Protein AF-B6FXW4-F1 (afdb_monomer)

Structure (mmCIF, N/CA/C/O backbone):
data_AF-B6FXW4-F1
#
_entry.id   AF-B6FXW4-F1
#
loop_
_atom_site.group_PDB
_atom_site.id
_atom_site.type_symbol
_atom_site.label_atom_id
_atom_site.label_alt_id
_atom_site.label_comp_id
_atom_site.label_asym_id
_atom_site.label_entity_id
_atom_site.label_seq_id
_atom_site.pdbx_PDB_ins_code
_atom_site.Cartn_x
_atom_site.Cartn_y
_atom_site.Cartn_z
_atom_site.occupancy
_atom_site.B_iso_or_equiv
_atom_site.auth_seq_id
_atom_site.auth_comp_id
_atom_site.auth_asym_id
_atom_site.auth_atom_id
_atom_site.pdbx_PDB_model_num
ATOM 1 N N . MET A 1 1 ? -103.192 -11.523 -32.094 1.00 49.91 1 MET A N 1
ATOM 2 C CA . MET A 1 1 ? -102.440 -12.737 -31.695 1.00 49.91 1 MET A CA 1
ATOM 3 C C . MET A 1 1 ? -101.046 -12.677 -32.308 1.00 49.91 1 MET A C 1
ATOM 5 O O . MET A 1 1 ? -100.963 -13.081 -33.448 1.00 49.91 1 MET A O 1
ATOM 9 N N . THR A 1 2 ? -100.006 -12.180 -31.611 1.00 51.22 2 THR A N 1
ATOM 10 C CA . THR A 1 2 ? -98.561 -12.411 -31.934 1.00 51.22 2 THR A CA 1
ATOM 11 C C . THR A 1 2 ? -97.619 -11.559 -31.055 1.00 51.22 2 THR A C 1
ATOM 13 O O . THR A 1 2 ? -96.849 -10.758 -31.561 1.00 51.22 2 THR A O 1
ATOM 16 N N . ASN A 1 3 ? -97.642 -11.687 -29.716 1.00 50.75 3 ASN A N 1
ATOM 17 C CA . ASN A 1 3 ? -96.535 -11.107 -28.913 1.00 50.75 3 ASN A CA 1
ATOM 18 C C . ASN A 1 3 ? -96.282 -11.708 -27.512 1.00 50.75 3 ASN A C 1
ATOM 20 O O . ASN A 1 3 ? -95.538 -11.151 -26.717 1.00 50.75 3 ASN A O 1
ATOM 24 N N . LYS A 1 4 ? -96.870 -12.867 -27.176 1.00 47.34 4 LYS A N 1
ATOM 25 C CA . LYS A 1 4 ? -96.629 -13.539 -25.876 1.00 47.34 4 LYS A CA 1
ATOM 26 C C . LYS A 1 4 ? -95.765 -14.80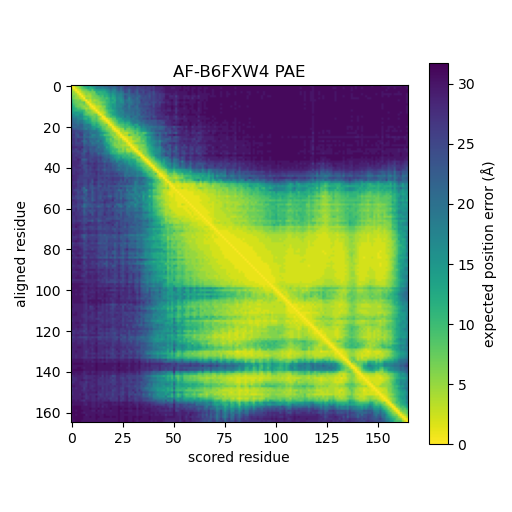4 -25.980 1.00 47.34 4 LYS A C 1
ATOM 28 O O . LYS A 1 4 ? -95.290 -15.308 -24.969 1.00 47.34 4 LYS A O 1
ATOM 33 N N . LYS A 1 5 ? -95.528 -15.312 -27.199 1.00 51.16 5 LYS A N 1
ATOM 34 C CA . LYS A 1 5 ? -94.744 -16.541 -27.430 1.00 51.16 5 LYS A CA 1
ATOM 35 C C . LYS A 1 5 ? -93.225 -16.323 -27.422 1.00 51.16 5 LYS A C 1
ATOM 37 O O . LYS A 1 5 ? -92.510 -17.246 -27.053 1.00 51.16 5 LYS A O 1
ATOM 42 N N . TYR A 1 6 ? -92.729 -15.125 -27.742 1.00 52.78 6 TYR A N 1
ATOM 43 C CA . TYR A 1 6 ? -91.281 -14.882 -27.846 1.00 52.78 6 TYR A CA 1
ATOM 44 C C . TYR A 1 6 ? -90.584 -14.712 -26.485 1.00 52.78 6 TYR A C 1
ATOM 46 O O . TYR A 1 6 ? -89.477 -15.210 -26.297 1.00 52.78 6 TYR A O 1
ATOM 54 N N . TYR A 1 7 ? -91.253 -14.127 -25.486 1.00 53.41 7 TYR A N 1
ATOM 55 C CA . TYR A 1 7 ? -90.658 -13.940 -24.154 1.00 53.41 7 TYR A CA 1
ATOM 56 C C . TYR A 1 7 ? -90.560 -15.226 -23.316 1.00 53.41 7 TYR A C 1
ATOM 58 O O . TYR A 1 7 ? -89.770 -15.287 -22.374 1.00 53.41 7 TYR A O 1
ATOM 66 N N . CYS A 1 8 ? -91.316 -16.277 -23.650 1.00 49.44 8 CYS A N 1
ATOM 67 C CA . CYS A 1 8 ? -91.256 -17.544 -22.913 1.00 49.44 8 CYS A CA 1
ATOM 68 C C . CYS A 1 8 ? -90.042 -18.407 -23.319 1.00 49.44 8 CYS A C 1
ATOM 70 O O . CYS A 1 8 ? -89.527 -19.159 -22.492 1.00 49.44 8 CYS A O 1
ATOM 72 N N . SER A 1 9 ? -89.528 -18.252 -24.548 1.00 53.06 9 SER A N 1
ATOM 73 C CA . SER A 1 9 ? -88.367 -19.017 -25.033 1.00 53.06 9 SER A CA 1
ATOM 74 C C . SER A 1 9 ? -87.021 -18.485 -24.531 1.00 53.06 9 SER A C 1
ATOM 76 O O . SER A 1 9 ? -86.112 -19.277 -24.309 1.00 53.06 9 SER A O 1
ATOM 78 N N . ILE A 1 10 ? -86.883 -17.179 -24.271 1.00 53.38 10 ILE A N 1
ATOM 79 C CA . ILE A 1 10 ? -85.606 -16.603 -23.799 1.00 53.38 10 ILE A CA 1
ATOM 80 C C . ILE A 1 10 ? -85.365 -16.923 -22.313 1.00 53.38 10 ILE A C 1
ATOM 82 O O . ILE A 1 10 ? -84.236 -17.170 -21.893 1.00 53.38 10 ILE A O 1
ATOM 86 N N . ARG A 1 11 ? -86.427 -17.034 -21.502 1.00 52.66 11 ARG A N 1
ATOM 87 C CA . ARG A 1 11 ? -86.302 -17.328 -20.062 1.00 52.66 11 ARG A CA 1
ATOM 88 C C . ARG A 1 11 ? -85.854 -18.761 -19.751 1.00 52.66 11 ARG A C 1
ATOM 90 O O . ARG A 1 11 ? -85.471 -19.037 -18.617 1.00 52.66 11 ARG A O 1
ATOM 97 N N . ARG A 1 12 ? -85.902 -19.668 -20.733 1.00 51.84 12 ARG A N 1
ATOM 98 C CA . ARG A 1 12 ? -85.480 -21.067 -20.573 1.00 51.84 12 ARG A CA 1
ATOM 99 C C . ARG A 1 12 ? -83.963 -21.254 -20.760 1.00 51.84 12 ARG A C 1
ATOM 101 O O . ARG A 1 12 ? -83.431 -22.242 -20.276 1.00 51.84 12 ARG A O 1
ATOM 108 N N . LEU A 1 13 ? -83.265 -20.294 -21.376 1.00 51.81 13 LEU A N 1
ATOM 109 C CA . LEU A 1 13 ? -81.817 -20.361 -21.650 1.00 51.81 13 LEU A CA 1
ATOM 110 C C . LEU A 1 13 ? -80.923 -19.785 -20.538 1.00 51.81 13 LEU A C 1
ATOM 112 O O . LEU A 1 13 ? -79.723 -20.019 -20.549 1.00 51.81 13 LEU A O 1
ATOM 116 N N . ILE A 1 14 ? -81.488 -19.081 -19.551 1.00 54.00 14 ILE A N 1
ATOM 117 C CA . ILE A 1 14 ? -80.720 -18.455 -18.451 1.00 54.00 14 ILE A CA 1
ATOM 118 C C . ILE A 1 14 ? -80.729 -19.334 -17.180 1.00 54.00 14 ILE A C 1
ATOM 120 O O . ILE A 1 14 ? -80.193 -18.963 -16.142 1.00 54.00 14 ILE A O 1
ATOM 124 N N . LYS A 1 15 ? -81.327 -20.533 -17.230 1.00 54.84 15 LYS A N 1
ATOM 125 C CA . LYS A 1 15 ? -81.452 -21.425 -16.066 1.00 54.84 15 LYS A CA 1
ATOM 126 C C . LYS A 1 15 ? -80.775 -22.777 -16.288 1.00 54.84 15 LYS A C 1
ATOM 128 O O . LYS A 1 15 ? -81.420 -23.814 -16.197 1.00 54.84 15 LYS A O 1
ATOM 133 N N . SER A 1 16 ? -79.467 -22.740 -16.517 1.00 53.22 16 SER A N 1
ATOM 134 C CA . SER A 1 16 ? -78.581 -23.870 -16.223 1.00 53.22 16 SER A CA 1
ATOM 135 C C . SER A 1 16 ? -77.528 -23.403 -15.221 1.00 53.22 16 SER A C 1
ATOM 137 O O . SER A 1 16 ? -76.607 -22.694 -15.622 1.00 53.22 16 SER A O 1
ATOM 139 N N . PRO A 1 17 ? -77.641 -23.747 -13.925 1.00 55.88 17 PRO A N 1
ATOM 140 C CA . PRO A 1 17 ? -76.479 -23.714 -13.056 1.00 55.88 17 PRO A CA 1
ATOM 141 C C . PRO A 1 17 ? -75.528 -24.811 -13.547 1.00 55.88 17 PRO A C 1
ATOM 143 O O . PRO A 1 17 ? -75.909 -25.975 -13.683 1.00 55.88 17 PRO A O 1
ATOM 146 N N . ASP A 1 18 ? -74.313 -24.413 -13.895 1.00 58.75 18 ASP A N 1
ATOM 147 C CA . ASP A 1 18 ? -73.236 -25.305 -14.301 1.00 58.75 18 ASP A CA 1
ATOM 148 C C . ASP A 1 18 ? -72.930 -26.299 -13.162 1.00 58.75 18 ASP A C 1
ATOM 150 O O . ASP A 1 18 ? -72.474 -25.911 -12.084 1.00 58.75 18 ASP A O 1
ATOM 154 N N . LYS A 1 19 ? -73.201 -27.594 -13.384 1.00 53.03 19 LYS A N 1
ATOM 155 C CA . LYS A 1 19 ? -72.955 -28.674 -12.406 1.00 53.03 19 LYS A CA 1
ATOM 156 C C . LYS A 1 19 ? -71.466 -28.873 -12.088 1.00 53.03 19 LYS A C 1
ATOM 158 O O . LYS A 1 19 ? -71.138 -29.587 -11.145 1.00 53.03 19 LYS A O 1
ATOM 163 N N . ASN A 1 20 ? -70.560 -28.238 -12.830 1.00 50.81 20 ASN A N 1
ATOM 164 C CA . ASN A 1 20 ? -69.124 -28.265 -12.559 1.00 50.81 20 ASN A CA 1
ATOM 165 C C . ASN A 1 20 ? -68.715 -27.330 -11.401 1.00 50.81 20 ASN A C 1
ATOM 167 O O . ASN A 1 20 ? -67.581 -27.365 -10.927 1.00 50.81 20 ASN A O 1
ATOM 171 N N . GLN A 1 21 ? -69.646 -26.512 -10.901 1.00 56.12 21 GLN A N 1
ATOM 172 C CA . GLN A 1 21 ? -69.417 -25.625 -9.760 1.00 56.12 21 GLN A CA 1
ATOM 173 C C . GLN A 1 21 ? -69.595 -26.336 -8.408 1.00 56.12 21 GLN A C 1
ATOM 175 O O . GLN A 1 21 ? -69.115 -25.834 -7.402 1.00 56.12 21 GLN A O 1
ATOM 180 N N . GLU A 1 22 ? -70.214 -27.522 -8.330 1.00 55.09 22 GLU A N 1
ATOM 181 C CA . GLU A 1 22 ? -70.406 -28.223 -7.044 1.00 55.09 22 GLU A CA 1
ATOM 182 C C . GLU A 1 22 ? -69.112 -28.866 -6.513 1.00 55.09 22 GLU A C 1
ATOM 184 O O . GLU A 1 22 ? -68.818 -28.783 -5.319 1.00 55.09 22 GLU A O 1
ATOM 189 N N . GLY A 1 23 ? -68.276 -29.420 -7.400 1.00 52.66 23 GLY A N 1
ATOM 190 C CA . GLY A 1 23 ? -66.938 -29.909 -7.043 1.00 52.66 23 GLY A CA 1
ATOM 191 C C . GLY A 1 23 ? -65.961 -28.777 -6.706 1.00 52.66 23 GLY A C 1
ATOM 192 O O . GLY A 1 23 ? -65.073 -28.945 -5.864 1.00 52.66 23 GLY A O 1
ATOM 193 N N . LEU A 1 24 ? -66.164 -27.606 -7.318 1.00 55.09 24 LEU A N 1
ATOM 194 C CA . LEU A 1 24 ? -65.446 -26.380 -6.991 1.00 55.09 24 LEU A CA 1
ATOM 195 C C . LEU A 1 24 ? -65.889 -25.867 -5.615 1.00 55.09 24 LEU A C 1
ATOM 197 O O . LEU A 1 24 ? -65.046 -25.692 -4.747 1.00 55.09 24 LEU A O 1
ATOM 201 N N . ASN A 1 25 ? -67.192 -25.765 -5.354 1.00 53.94 25 ASN A N 1
ATOM 202 C CA . ASN A 1 25 ? -67.747 -25.314 -4.075 1.00 53.94 25 ASN A CA 1
ATOM 203 C C . ASN A 1 25 ? -67.358 -26.227 -2.900 1.00 53.94 25 ASN A C 1
ATOM 205 O O . ASN A 1 25 ? -67.111 -25.734 -1.802 1.00 53.94 25 ASN A O 1
ATOM 209 N N . MET A 1 26 ? -67.221 -27.542 -3.110 1.00 55.09 26 MET A N 1
ATOM 210 C CA . MET A 1 26 ? -66.754 -28.461 -2.064 1.00 55.09 26 MET A CA 1
ATOM 211 C C . MET A 1 26 ? -65.238 -28.341 -1.816 1.00 55.09 26 MET A C 1
ATOM 213 O O . MET A 1 26 ? -64.802 -28.368 -0.665 1.00 55.09 26 MET A O 1
ATOM 217 N N . LYS A 1 27 ? -64.426 -28.129 -2.866 1.00 58.44 27 LYS A N 1
ATOM 218 C CA . LYS A 1 27 ? -62.996 -27.784 -2.728 1.00 58.44 27 LYS A CA 1
ATOM 219 C C . LYS A 1 27 ? -62.801 -26.420 -2.065 1.00 58.44 27 LYS A C 1
ATOM 221 O O . LYS A 1 27 ? -61.943 -26.305 -1.200 1.00 58.44 27 LYS A O 1
ATOM 226 N N . PHE A 1 28 ? -63.612 -25.424 -2.413 1.00 59.78 28 PHE A N 1
ATOM 227 C CA . PHE A 1 28 ? -63.587 -24.089 -1.818 1.00 59.78 28 PHE A CA 1
ATOM 228 C C . PHE A 1 28 ? -64.013 -24.119 -0.350 1.00 59.78 28 PHE A C 1
ATOM 230 O O . PHE A 1 28 ? -63.300 -23.568 0.478 1.00 59.78 28 PHE A O 1
ATOM 237 N N . ASN A 1 29 ? -65.084 -24.833 0.012 1.00 60.78 29 ASN A N 1
ATOM 238 C CA . ASN A 1 29 ? -65.485 -24.984 1.416 1.00 60.78 29 ASN A CA 1
ATOM 239 C C . ASN A 1 29 ? -64.452 -25.777 2.237 1.00 60.78 29 ASN A C 1
ATOM 241 O O . ASN A 1 29 ? -64.211 -25.446 3.395 1.00 60.78 29 ASN A O 1
ATOM 245 N N . LYS A 1 30 ? -63.773 -26.764 1.633 1.00 61.28 30 LYS A N 1
ATOM 246 C CA . LYS A 1 30 ? -62.647 -27.478 2.262 1.00 61.28 30 LYS A CA 1
ATOM 247 C C . LYS A 1 30 ? -61.414 -26.580 2.444 1.00 61.28 30 LYS A C 1
ATOM 249 O O . LYS A 1 30 ? -60.752 -26.671 3.472 1.00 61.28 30 LYS A O 1
ATOM 254 N N . ILE A 1 31 ? -61.132 -25.686 1.495 1.00 57.53 31 ILE A N 1
ATOM 255 C CA . ILE A 1 31 ? -60.069 -24.670 1.599 1.00 57.53 31 ILE A CA 1
ATOM 256 C C . ILE A 1 31 ? -60.416 -23.622 2.672 1.00 57.53 31 ILE A C 1
ATOM 258 O O . ILE A 1 31 ? -59.558 -23.272 3.475 1.00 57.53 31 ILE A O 1
ATOM 262 N N . LEU A 1 32 ? -61.679 -23.194 2.757 1.00 58.69 32 LEU A N 1
ATOM 263 C CA . LEU A 1 32 ? -62.170 -22.259 3.779 1.00 58.69 32 LEU A CA 1
ATOM 264 C C . LEU A 1 32 ? -62.183 -22.867 5.193 1.00 58.69 32 LEU A C 1
ATOM 266 O O . LEU A 1 32 ? -62.061 -22.139 6.173 1.00 58.69 32 LEU A O 1
ATOM 270 N N . SER A 1 33 ? -62.281 -24.195 5.327 1.00 53.44 33 SER A N 1
ATOM 271 C CA . SER A 1 33 ? -62.136 -24.864 6.631 1.00 53.44 33 SER A CA 1
ATOM 272 C C . SER A 1 33 ? -60.687 -24.979 7.123 1.00 53.44 33 SER A C 1
ATOM 274 O O . SER A 1 33 ? -60.476 -25.229 8.305 1.00 53.44 33 SER A O 1
ATOM 276 N N . ILE A 1 34 ? -59.689 -24.772 6.252 1.00 56.84 34 ILE A N 1
ATOM 277 C CA . ILE A 1 34 ? -58.259 -24.808 6.617 1.00 56.84 34 ILE A CA 1
ATOM 278 C C . ILE A 1 34 ? -57.787 -23.445 7.162 1.00 56.84 34 ILE A C 1
ATOM 280 O O . ILE A 1 34 ? -56.787 -23.377 7.868 1.00 56.84 34 ILE A O 1
ATOM 284 N N . SER A 1 35 ? -58.520 -22.351 6.919 1.00 56.62 35 SER A N 1
ATOM 285 C CA . SER A 1 35 ? -58.123 -20.997 7.348 1.00 56.62 35 SER A CA 1
ATOM 286 C C . SER A 1 35 ? -58.444 -20.637 8.808 1.00 56.62 35 SER A C 1
ATOM 288 O O . SER A 1 35 ? -58.171 -19.511 9.210 1.00 56.62 35 SER A O 1
ATOM 290 N N . ASN A 1 36 ? -58.981 -21.571 9.602 1.00 60.31 36 ASN A N 1
ATOM 291 C CA . ASN A 1 36 ? -59.203 -21.402 11.046 1.00 60.31 36 ASN A CA 1
ATOM 292 C C . ASN A 1 36 ? -58.296 -22.322 11.885 1.00 60.31 36 ASN A C 1
ATOM 294 O O . ASN A 1 36 ? -58.698 -22.809 12.940 1.00 60.31 36 ASN A O 1
ATOM 298 N N . GLU A 1 37 ? -57.052 -22.549 11.454 1.00 59.31 37 GLU A N 1
ATOM 299 C CA . GLU A 1 37 ? -56.004 -22.760 12.451 1.00 59.31 37 GLU A CA 1
ATOM 300 C C . GLU A 1 37 ? -55.834 -21.432 13.192 1.00 59.31 37 GLU A C 1
ATOM 302 O O . GLU A 1 37 ? -55.312 -20.460 12.644 1.00 59.31 37 GLU A O 1
ATOM 307 N N . GLU A 1 38 ? -56.322 -21.367 14.436 1.00 59.75 38 GLU A N 1
ATOM 308 C CA . GLU A 1 38 ? -55.886 -20.342 15.377 1.00 59.75 38 GLU A CA 1
ATOM 309 C C . GLU A 1 38 ? -54.361 -20.314 15.323 1.00 59.75 38 GLU A C 1
ATOM 311 O O . GLU A 1 38 ? -53.701 -21.270 15.743 1.00 59.75 38 GLU A O 1
ATOM 316 N N . ILE A 1 39 ? -53.790 -19.239 14.775 1.00 61.81 39 ILE A N 1
ATOM 317 C CA . ILE A 1 39 ? -52.356 -19.000 14.838 1.00 61.81 39 ILE A CA 1
ATOM 318 C C . ILE A 1 39 ? -52.041 -18.881 16.327 1.00 61.81 39 ILE A C 1
ATOM 320 O O . ILE A 1 39 ? -52.145 -17.804 16.917 1.00 61.81 39 ILE A O 1
ATOM 324 N N . LYS A 1 40 ? -51.680 -20.004 16.958 1.00 61.22 40 LYS A N 1
ATOM 325 C CA . LYS A 1 40 ? -51.057 -20.041 18.274 1.00 61.22 40 LYS A CA 1
ATOM 326 C C . LYS A 1 40 ? -49.739 -19.307 18.116 1.00 61.22 40 LYS A C 1
ATOM 328 O O . LYS A 1 40 ? -48.702 -19.889 17.799 1.00 61.22 40 LYS A O 1
ATOM 333 N N . THR A 1 41 ? -49.798 -17.991 18.290 1.00 62.34 41 THR A N 1
ATOM 334 C CA . THR A 1 41 ? -48.629 -17.145 18.450 1.00 62.34 41 THR A CA 1
ATOM 335 C C . THR A 1 41 ? -47.993 -17.577 19.761 1.00 62.34 41 THR A C 1
ATOM 337 O O . THR A 1 41 ? -48.299 -17.084 20.842 1.00 62.34 41 THR A O 1
ATOM 340 N N . ASN A 1 42 ? -47.128 -18.587 19.683 1.00 67.75 42 ASN A N 1
ATOM 341 C CA . ASN A 1 42 ? -46.196 -18.865 20.755 1.00 67.75 42 ASN A CA 1
ATOM 342 C C . ASN A 1 42 ? -45.445 -17.552 20.957 1.00 67.75 42 ASN A C 1
ATOM 344 O O . ASN A 1 42 ? -44.675 -17.156 20.078 1.00 67.75 42 ASN A O 1
ATOM 348 N N . LYS A 1 43 ? -45.744 -16.835 22.048 1.00 69.00 43 LYS A N 1
ATOM 349 C CA . LYS A 1 43 ? -45.000 -15.647 22.459 1.00 69.00 43 LYS A CA 1
ATOM 350 C C . LYS A 1 43 ? -43.570 -16.115 22.653 1.00 69.00 43 LYS A C 1
ATOM 352 O O . LYS A 1 43 ? -43.221 -16.655 23.698 1.00 69.00 43 LYS A O 1
ATOM 357 N N . ARG A 1 44 ? -42.766 -15.995 21.599 1.00 76.31 44 ARG A N 1
ATOM 358 C CA . ARG A 1 44 ? -41.335 -16.211 21.701 1.00 76.31 44 ARG A CA 1
ATOM 359 C C . ARG A 1 44 ? -40.862 -15.144 22.681 1.00 76.31 44 ARG A C 1
ATOM 361 O O . ARG A 1 44 ? -41.227 -13.982 22.477 1.00 76.31 44 ARG A O 1
ATOM 368 N N . PRO A 1 45 ? -40.149 -15.507 23.755 1.00 77.69 45 PRO A N 1
ATOM 369 C CA . PRO A 1 45 ? -39.539 -14.500 24.605 1.00 77.69 45 PRO A CA 1
ATOM 370 C C . PRO A 1 45 ? -38.700 -13.594 23.696 1.00 77.69 45 PRO A C 1
ATOM 372 O O . PRO A 1 45 ? -37.817 -14.064 22.980 1.00 77.69 45 PRO A O 1
ATOM 375 N N . GLY A 1 46 ? -39.096 -12.325 23.612 1.00 76.38 46 GLY A N 1
ATOM 376 C CA . GLY A 1 46 ? -38.432 -11.334 22.778 1.00 76.38 46 GLY A CA 1
ATOM 377 C C . GLY A 1 46 ? -37.148 -10.869 23.449 1.00 76.38 46 GLY A C 1
ATOM 378 O O . GLY A 1 46 ? -37.106 -10.729 24.670 1.00 76.38 46 GLY A O 1
ATOM 379 N N . PHE A 1 47 ? -36.121 -10.616 22.642 1.00 79.81 47 PHE A N 1
ATOM 380 C CA . PHE A 1 47 ? -34.898 -9.944 23.071 1.00 79.81 47 PHE A CA 1
ATOM 381 C C . PHE A 1 47 ? -35.266 -8.574 23.654 1.00 79.81 47 PHE A C 1
ATOM 383 O O . PHE A 1 47 ? -36.041 -7.829 23.044 1.00 79.81 47 PHE A O 1
ATOM 390 N N . THR A 1 48 ? -34.784 -8.247 24.852 1.00 90.19 48 THR A N 1
ATOM 391 C CA . THR A 1 48 ? -35.171 -6.980 25.488 1.00 90.19 48 THR A CA 1
ATOM 392 C C . THR A 1 48 ? -34.419 -5.811 24.846 1.00 90.19 48 THR A C 1
ATOM 394 O O . THR A 1 48 ? -33.278 -5.952 24.409 1.00 90.19 48 THR A O 1
ATOM 397 N N . LEU A 1 49 ? -35.025 -4.618 24.796 1.00 89.94 49 LEU A N 1
ATOM 398 C CA . LEU A 1 49 ? -34.331 -3.423 24.288 1.00 89.94 49 LEU A CA 1
ATOM 399 C C . LEU A 1 49 ? -33.082 -3.094 25.116 1.00 89.94 49 LEU A C 1
ATOM 401 O O . LEU A 1 49 ? -32.073 -2.663 24.568 1.00 89.94 49 LEU A O 1
ATOM 405 N N . VAL A 1 50 ? -33.141 -3.345 26.427 1.00 92.81 50 VAL A N 1
ATOM 406 C CA . VAL A 1 50 ? -32.014 -3.151 27.350 1.00 92.81 50 VAL A CA 1
ATOM 407 C C . VAL A 1 50 ? -30.829 -4.029 26.958 1.00 92.81 50 VAL A C 1
ATOM 409 O O . VAL A 1 50 ? -29.687 -3.577 26.976 1.00 92.81 50 VAL A O 1
ATOM 412 N N . GLU A 1 51 ? -31.102 -5.261 26.542 1.00 90.75 51 GLU A N 1
ATOM 413 C CA . GLU A 1 51 ? -30.081 -6.206 26.105 1.00 90.75 51 GLU A CA 1
ATOM 414 C C . GLU A 1 51 ? -29.386 -5.727 24.826 1.00 90.75 51 GLU A C 1
ATOM 416 O O . GLU A 1 51 ? -28.166 -5.817 24.718 1.00 90.75 51 GLU A O 1
ATOM 421 N N . MET A 1 52 ? -30.123 -5.108 23.896 1.00 91.62 52 MET A N 1
ATOM 422 C CA . MET A 1 52 ? -29.512 -4.508 22.703 1.00 91.62 52 MET A CA 1
ATOM 423 C C . MET A 1 52 ? -28.713 -3.244 23.032 1.00 91.62 52 MET A C 1
ATOM 425 O O . MET A 1 52 ? -27.641 -3.048 22.462 1.00 91.62 52 MET A O 1
ATOM 429 N N . ILE A 1 53 ? -29.187 -2.413 23.966 1.00 94.94 53 ILE A N 1
ATOM 430 C CA . ILE A 1 53 ? -28.492 -1.184 24.374 1.00 94.94 53 ILE A CA 1
ATOM 431 C C . ILE A 1 53 ? -27.120 -1.515 24.965 1.00 94.94 53 ILE A C 1
ATOM 433 O O . ILE A 1 53 ? -26.121 -0.960 24.518 1.00 94.94 53 ILE A O 1
ATOM 437 N N . ILE A 1 54 ? -27.043 -2.458 25.908 1.00 95.12 54 ILE A N 1
ATOM 438 C CA . ILE A 1 54 ? -25.772 -2.823 26.553 1.00 95.12 54 ILE A CA 1
ATOM 439 C C . ILE A 1 54 ? -24.762 -3.347 25.520 1.00 95.12 54 ILE A C 1
ATOM 441 O O . ILE A 1 54 ? -23.586 -2.978 25.562 1.00 95.12 54 ILE A O 1
ATOM 445 N N . VAL A 1 55 ? -25.215 -4.156 24.557 1.00 95.50 55 VAL A N 1
ATOM 446 C CA . VAL A 1 55 ? -24.350 -4.715 23.509 1.00 95.50 55 VAL A CA 1
ATOM 447 C C . VAL A 1 55 ? -23.760 -3.616 22.627 1.00 95.50 55 VAL A C 1
ATOM 449 O O . VAL A 1 55 ? -22.540 -3.555 22.468 1.00 95.50 55 VAL A O 1
ATOM 452 N N . VAL A 1 56 ? -24.586 -2.715 22.083 1.00 95.56 56 VAL A N 1
ATOM 453 C CA . VAL A 1 56 ? -24.074 -1.637 21.217 1.00 95.56 56 VAL A CA 1
ATOM 454 C C . VAL A 1 56 ? -23.232 -0.628 21.995 1.00 95.56 56 VAL A C 1
ATOM 456 O O . VAL A 1 56 ? -22.293 -0.070 21.432 1.00 95.56 56 VAL A O 1
ATOM 459 N N . THR A 1 57 ? -23.498 -0.431 23.291 1.00 97.12 57 THR A N 1
ATOM 460 C CA . THR A 1 57 ? -22.657 0.400 24.161 1.00 97.12 57 THR A CA 1
ATOM 461 C C . THR A 1 57 ? -21.255 -0.187 24.306 1.00 97.12 57 THR A C 1
ATOM 463 O O . THR A 1 57 ? -20.276 0.524 24.081 1.00 97.12 57 THR A O 1
ATOM 466 N N . ILE A 1 58 ? -21.131 -1.478 24.631 1.00 97.00 58 ILE A N 1
ATOM 467 C CA . ILE A 1 58 ? -19.816 -2.121 24.775 1.00 97.00 58 ILE A CA 1
ATOM 468 C C . ILE A 1 58 ? -19.084 -2.158 23.424 1.00 97.00 58 ILE A C 1
ATOM 470 O O . ILE A 1 58 ? -17.899 -1.827 23.364 1.00 97.00 58 ILE A O 1
ATOM 474 N N . LEU A 1 59 ? -19.785 -2.479 22.328 1.00 97.06 59 LEU A N 1
ATOM 475 C CA . LEU A 1 59 ? -19.214 -2.425 20.977 1.00 97.06 59 LEU A CA 1
ATOM 476 C C . LEU A 1 59 ? -18.755 -1.010 20.602 1.00 97.06 59 LEU A C 1
ATOM 478 O O . LEU A 1 59 ? -17.693 -0.864 20.004 1.00 97.06 59 LEU A O 1
ATOM 482 N N . GLY A 1 60 ? -19.501 0.026 20.993 1.00 97.38 60 GLY A N 1
ATOM 483 C CA . GLY A 1 60 ? -19.131 1.424 20.772 1.00 97.38 60 GLY A CA 1
ATOM 484 C C . GLY A 1 60 ? -17.831 1.806 21.481 1.00 97.38 60 GLY A C 1
ATOM 485 O O . GLY A 1 60 ? -16.940 2.380 20.858 1.00 97.38 60 GLY A O 1
ATOM 486 N N . ILE A 1 61 ? -17.679 1.418 22.753 1.00 96.69 61 ILE A N 1
ATOM 487 C CA . ILE A 1 61 ? -16.456 1.681 23.532 1.00 96.69 61 ILE A CA 1
ATOM 488 C C . ILE A 1 61 ? -15.242 0.998 22.884 1.00 96.69 61 ILE A C 1
ATOM 490 O O . ILE A 1 61 ? -14.195 1.626 22.707 1.00 96.69 61 ILE A O 1
ATOM 494 N N . LEU A 1 62 ? -15.379 -0.272 22.486 1.00 96.81 62 LEU A N 1
ATOM 495 C CA . LEU A 1 62 ? -14.304 -1.014 21.820 1.00 96.81 62 LEU A CA 1
ATOM 496 C C . LEU A 1 62 ? -13.964 -0.421 20.443 1.00 96.81 62 LEU A C 1
ATOM 498 O O . LEU A 1 62 ? -12.786 -0.259 20.112 1.00 96.81 62 LEU A O 1
ATOM 502 N N . ALA A 1 63 ? -14.980 -0.050 19.660 1.00 96.06 63 ALA A N 1
ATOM 503 C CA . ALA A 1 63 ? -14.805 0.546 18.340 1.00 96.06 63 ALA A CA 1
ATOM 504 C C . ALA A 1 63 ? -14.071 1.896 18.407 1.00 96.06 63 ALA A C 1
ATOM 506 O O . ALA A 1 63 ? -13.177 2.135 17.593 1.00 96.06 63 ALA A O 1
ATOM 507 N N . SER A 1 64 ? -14.363 2.743 19.402 1.00 95.38 64 SER A N 1
ATOM 508 C CA . SER A 1 64 ? -13.679 4.034 19.576 1.00 95.38 64 SER A CA 1
ATOM 509 C C . SER A 1 64 ? -12.157 3.894 19.695 1.00 95.38 64 SER A C 1
ATOM 511 O O . SER A 1 64 ? -11.421 4.655 19.066 1.00 95.38 64 SER A O 1
ATOM 513 N N . VAL A 1 65 ? -11.661 2.909 20.450 1.00 93.94 65 VAL A N 1
ATOM 514 C CA . VAL A 1 65 ? -10.210 2.681 20.602 1.00 93.94 65 VAL A CA 1
ATOM 515 C C . VAL A 1 65 ? -9.603 2.027 19.356 1.00 93.94 65 VAL A C 1
ATOM 517 O O . VAL A 1 65 ? -8.449 2.289 19.009 1.00 93.94 65 VAL A O 1
ATOM 520 N N . ALA A 1 66 ? -10.362 1.181 18.660 1.00 92.88 66 ALA A N 1
ATOM 521 C CA . ALA A 1 66 ? -9.894 0.530 17.441 1.00 92.88 66 ALA A CA 1
ATOM 522 C C . ALA A 1 66 ? -9.629 1.542 16.313 1.00 92.88 66 ALA A C 1
ATOM 524 O O . ALA A 1 66 ? -8.584 1.472 15.663 1.00 92.88 66 ALA A O 1
ATOM 525 N N . ILE A 1 67 ? -10.522 2.521 16.129 1.00 90.81 67 ILE A N 1
ATOM 526 C CA . ILE A 1 67 ? -10.433 3.525 15.054 1.00 90.81 67 ILE A CA 1
ATOM 527 C C . ILE A 1 67 ? -9.123 4.319 15.131 1.00 90.81 67 ILE A C 1
ATOM 529 O O . ILE A 1 67 ? -8.419 4.447 14.129 1.00 90.81 67 ILE A O 1
ATOM 533 N N . VAL A 1 68 ? -8.739 4.797 16.321 1.00 89.56 68 VAL A N 1
ATOM 534 C CA . VAL A 1 68 ? -7.505 5.591 16.485 1.00 89.56 68 VAL A CA 1
ATOM 535 C C . VAL A 1 68 ? -6.234 4.792 16.181 1.00 89.56 68 VAL A C 1
ATOM 537 O O . VAL A 1 68 ? -5.245 5.357 15.714 1.00 89.56 68 VAL A O 1
ATOM 540 N N . LYS A 1 69 ? -6.240 3.472 16.406 1.00 91.12 69 LYS A N 1
ATOM 541 C CA . LYS A 1 69 ? -5.101 2.598 16.081 1.00 91.12 69 LYS A CA 1
ATOM 542 C C . LYS A 1 69 ? -5.062 2.222 14.599 1.00 91.12 69 LYS A C 1
ATOM 544 O O . LYS A 1 69 ? -3.973 2.110 14.034 1.00 91.12 69 LYS A O 1
ATOM 549 N N . TYR A 1 70 ? -6.225 2.050 13.976 1.00 93.00 70 TYR A N 1
ATOM 550 C CA . TYR A 1 70 ? -6.353 1.547 12.610 1.00 93.00 70 TYR A CA 1
ATOM 551 C C . TYR A 1 70 ? -5.646 2.435 11.574 1.00 93.00 70 TYR A C 1
ATOM 553 O O . TYR A 1 70 ? -4.926 1.916 10.726 1.00 93.00 70 TYR A O 1
ATOM 561 N N . GLY A 1 71 ? -5.732 3.766 11.695 1.00 90.62 71 GLY A N 1
ATOM 562 C CA . GLY A 1 71 ? -5.142 4.682 10.706 1.00 90.62 71 GLY A CA 1
ATOM 563 C C . GLY A 1 71 ? -3.619 4.551 10.535 1.00 90.62 71 GLY A C 1
ATOM 564 O O . GLY A 1 71 ? -3.109 4.593 9.415 1.00 90.62 71 GLY A O 1
ATOM 565 N N . LYS A 1 72 ? -2.870 4.330 11.627 1.00 89.12 72 LYS A N 1
ATOM 566 C CA . LYS A 1 72 ? -1.407 4.128 11.555 1.00 89.12 72 LYS A CA 1
ATOM 567 C C . LYS A 1 72 ? -1.052 2.792 10.903 1.00 89.12 72 LYS A C 1
ATOM 569 O O . LYS A 1 72 ? -0.122 2.726 10.103 1.00 89.12 72 LYS A O 1
ATOM 574 N N . VAL A 1 73 ? -1.792 1.737 11.246 1.00 91.69 73 VAL A N 1
ATOM 575 C CA . VAL A 1 73 ? -1.594 0.397 10.677 1.00 91.69 73 VAL A CA 1
ATOM 576 C C . VAL A 1 73 ? -1.884 0.413 9.179 1.00 91.69 73 VAL A C 1
ATOM 578 O O . VAL A 1 73 ? -1.078 -0.091 8.404 1.00 91.69 73 VAL A O 1
ATOM 581 N N . GLU A 1 74 ? -2.974 1.060 8.767 1.00 93.25 74 GLU A N 1
ATOM 582 C CA . GLU A 1 74 ? -3.347 1.198 7.361 1.00 93.25 74 GLU A CA 1
ATOM 583 C C . GLU A 1 74 ? -2.291 1.974 6.562 1.00 93.25 74 GLU A C 1
ATOM 585 O O . GLU A 1 74 ? -1.857 1.510 5.510 1.00 93.25 74 GLU A O 1
ATOM 590 N N . SER A 1 75 ? -1.821 3.120 7.067 1.00 91.75 75 SER A N 1
ATOM 591 C CA . SER A 1 75 ? -0.780 3.906 6.388 1.00 91.75 75 SER A CA 1
ATOM 592 C C . SER A 1 75 ? 0.521 3.113 6.219 1.00 91.75 75 SER A C 1
ATOM 594 O O . SER A 1 75 ? 1.114 3.111 5.140 1.00 91.75 75 SER A O 1
ATOM 596 N N . ASN A 1 76 ? 0.944 2.383 7.254 1.00 91.62 76 ASN A N 1
ATOM 597 C CA . ASN A 1 76 ? 2.139 1.543 7.181 1.00 91.62 76 ASN A CA 1
ATOM 598 C C . ASN A 1 76 ? 1.957 0.356 6.225 1.00 91.62 76 ASN A C 1
ATOM 600 O O . ASN A 1 76 ? 2.891 0.015 5.500 1.00 91.62 76 ASN A O 1
ATOM 604 N N . ALA A 1 77 ? 0.767 -0.249 6.187 1.00 93.75 77 ALA A N 1
ATOM 605 C CA . ALA A 1 77 ? 0.445 -1.317 5.246 1.00 93.75 77 ALA A CA 1
ATOM 606 C C . ALA A 1 77 ? 0.496 -0.818 3.796 1.00 93.75 77 ALA A C 1
ATOM 608 O O . ALA A 1 77 ? 1.149 -1.449 2.969 1.00 93.75 77 ALA A O 1
ATOM 609 N N . LYS A 1 78 ? -0.098 0.349 3.510 1.00 93.81 78 LYS A N 1
ATOM 610 C CA . LYS A 1 78 ? -0.044 0.998 2.188 1.00 93.81 78 LYS A CA 1
ATOM 611 C C . LYS A 1 78 ? 1.394 1.274 1.748 1.00 93.81 78 LYS A C 1
ATOM 613 O O . LYS A 1 78 ? 1.774 0.899 0.645 1.00 93.81 78 LYS A O 1
ATOM 618 N N . LYS A 1 79 ? 2.232 1.829 2.635 1.00 92.62 79 LYS A N 1
ATOM 619 C CA . LYS A 1 79 ? 3.670 2.029 2.361 1.00 92.62 79 LYS A CA 1
ATOM 620 C C . LYS A 1 79 ? 4.382 0.717 2.055 1.00 92.62 79 LYS A C 1
ATOM 622 O O . LYS A 1 79 ? 5.179 0.646 1.127 1.00 92.62 79 LYS A O 1
ATOM 627 N N . ASN A 1 80 ? 4.106 -0.329 2.832 1.00 92.19 80 ASN A N 1
ATOM 628 C CA . ASN A 1 80 ? 4.731 -1.628 2.621 1.00 92.19 80 ASN A CA 1
ATOM 629 C C . ASN A 1 80 ? 4.313 -2.268 1.291 1.00 92.19 80 ASN A C 1
ATOM 631 O O . ASN A 1 80 ? 5.163 -2.830 0.608 1.00 92.19 80 ASN A O 1
ATOM 635 N N . ILE A 1 81 ? 3.041 -2.136 0.904 1.00 93.31 81 ILE A N 1
ATOM 636 C CA . ILE A 1 81 ? 2.540 -2.563 -0.409 1.00 93.31 81 ILE A CA 1
ATOM 637 C C . ILE A 1 81 ? 3.292 -1.832 -1.525 1.00 93.31 81 ILE A C 1
ATOM 639 O O . ILE A 1 81 ? 3.755 -2.482 -2.460 1.00 93.31 81 ILE A O 1
ATOM 643 N N . ASP A 1 82 ? 3.489 -0.519 -1.402 1.00 93.62 82 ASP A N 1
ATOM 644 C CA . ASP A 1 82 ? 4.224 0.263 -2.401 1.00 93.62 82 ASP A CA 1
ATOM 645 C C . ASP A 1 82 ? 5.689 -0.172 -2.514 1.00 93.62 82 ASP A C 1
ATOM 647 O O . ASP A 1 82 ? 6.190 -0.341 -3.625 1.00 93.62 82 ASP A O 1
ATOM 651 N N . TYR A 1 83 ? 6.361 -0.443 -1.389 1.00 92.88 83 TYR A N 1
ATOM 652 C CA . TYR A 1 83 ? 7.723 -0.989 -1.390 1.00 92.88 83 TYR A CA 1
ATOM 653 C C . TYR A 1 83 ? 7.797 -2.373 -2.049 1.00 92.88 83 TYR A C 1
ATOM 655 O O . TYR A 1 83 ? 8.710 -2.639 -2.834 1.00 92.88 83 TYR A O 1
ATOM 663 N N . THR A 1 84 ? 6.843 -3.262 -1.760 1.00 93.50 84 THR A N 1
ATOM 664 C CA . THR A 1 84 ? 6.777 -4.591 -2.385 1.00 93.50 84 THR A CA 1
ATOM 665 C C . THR A 1 84 ? 6.516 -4.485 -3.887 1.00 93.50 84 THR A C 1
ATOM 667 O O . THR A 1 84 ? 7.211 -5.127 -4.672 1.00 93.50 84 THR A O 1
ATOM 670 N N . ASN A 1 85 ? 5.576 -3.636 -4.304 1.00 93.88 85 ASN A N 1
ATOM 671 C CA . ASN A 1 85 ? 5.283 -3.396 -5.715 1.00 93.88 85 ASN A CA 1
ATOM 672 C C . ASN A 1 85 ? 6.505 -2.832 -6.447 1.00 93.88 85 ASN A C 1
ATOM 674 O O . ASN A 1 85 ? 6.873 -3.345 -7.500 1.00 93.88 85 ASN A O 1
ATOM 678 N N . ALA A 1 86 ? 7.187 -1.848 -5.861 1.00 93.06 86 ALA A N 1
ATOM 679 C CA . ALA A 1 86 ? 8.404 -1.277 -6.423 1.00 93.06 86 ALA A CA 1
ATOM 680 C C . ALA A 1 86 ? 9.534 -2.314 -6.553 1.00 93.06 86 ALA A C 1
ATOM 682 O O . ALA A 1 86 ? 10.210 -2.357 -7.578 1.00 93.06 86 ALA A O 1
ATOM 683 N N . SER A 1 87 ? 9.699 -3.203 -5.567 1.00 92.56 87 SER A N 1
ATOM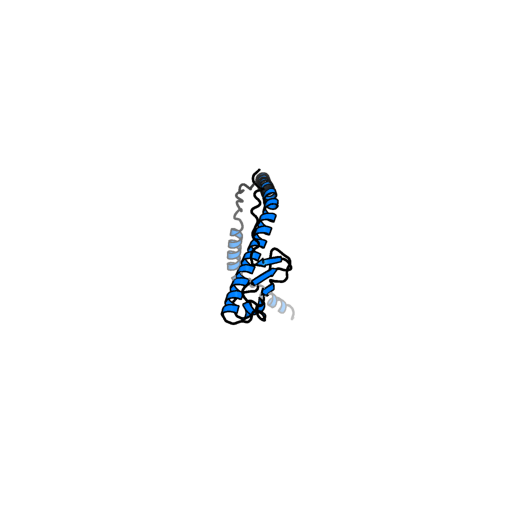 684 C CA . SER A 1 87 ? 10.663 -4.310 -5.636 1.00 92.56 87 SER A CA 1
ATOM 685 C C . SER A 1 87 ? 10.325 -5.321 -6.736 1.00 92.56 87 SER A C 1
ATOM 687 O O . SER A 1 87 ? 11.227 -5.831 -7.405 1.00 92.56 87 SER A O 1
ATOM 689 N N . ASN A 1 88 ? 9.039 -5.609 -6.945 1.00 93.38 88 ASN A N 1
ATOM 690 C CA . ASN A 1 88 ? 8.585 -6.491 -8.021 1.00 93.38 88 ASN A CA 1
ATOM 691 C C . ASN A 1 88 ? 8.854 -5.863 -9.395 1.00 93.38 88 ASN A C 1
ATOM 693 O O . ASN A 1 88 ? 9.372 -6.537 -10.281 1.00 93.38 88 ASN A O 1
ATOM 697 N N . ILE A 1 89 ? 8.574 -4.564 -9.551 1.00 92.56 89 ILE A N 1
ATOM 698 C CA . ILE A 1 89 ? 8.883 -3.807 -10.773 1.00 92.56 89 ILE A CA 1
ATOM 699 C C . ILE A 1 89 ? 10.389 -3.797 -11.036 1.00 92.56 89 ILE A C 1
ATOM 701 O O . ILE A 1 89 ? 10.808 -4.060 -12.158 1.00 92.56 89 ILE A O 1
ATOM 705 N N . ALA A 1 90 ? 11.207 -3.531 -10.015 1.00 91.31 90 ALA A N 1
ATOM 706 C CA . ALA A 1 90 ? 12.659 -3.549 -10.152 1.00 91.31 90 ALA A CA 1
ATOM 707 C C . ALA A 1 90 ? 13.160 -4.935 -10.582 1.00 91.31 90 ALA A C 1
ATOM 709 O O . ALA A 1 90 ? 13.957 -5.039 -11.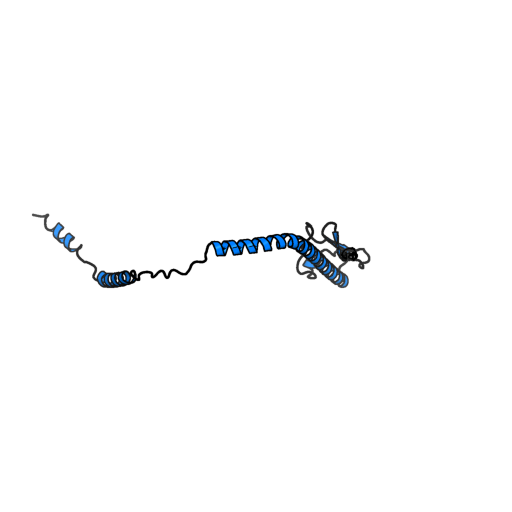507 1.00 91.31 90 ALA A O 1
ATOM 710 N N . SER A 1 91 ? 12.638 -6.007 -9.980 1.00 91.81 91 SER A N 1
ATOM 711 C CA . SER A 1 91 ? 12.985 -7.383 -10.363 1.00 91.81 91 SER A CA 1
ATOM 712 C C . SER A 1 91 ? 12.593 -7.687 -11.813 1.00 91.81 91 SER A C 1
ATOM 714 O O . SER A 1 91 ? 13.399 -8.228 -12.566 1.00 91.81 91 SER A O 1
ATOM 716 N N . ALA A 1 92 ? 11.394 -7.275 -12.236 1.00 91.56 92 ALA A N 1
ATOM 717 C CA . ALA A 1 92 ? 10.942 -7.400 -13.620 1.00 91.56 92 ALA A CA 1
ATOM 718 C C . ALA A 1 92 ? 11.832 -6.605 -14.593 1.00 91.56 92 ALA A C 1
ATOM 720 O O . ALA A 1 92 ? 12.184 -7.107 -15.658 1.00 91.56 92 ALA A O 1
ATOM 721 N N . ALA A 1 93 ? 12.255 -5.398 -14.211 1.00 90.19 93 ALA A N 1
ATOM 722 C CA . ALA A 1 93 ? 13.189 -4.584 -14.981 1.00 90.19 93 ALA A CA 1
ATOM 723 C C . ALA A 1 93 ? 14.574 -5.243 -15.115 1.00 90.19 93 ALA A C 1
ATOM 725 O O . ALA A 1 93 ? 15.142 -5.233 -16.204 1.00 90.19 93 ALA A O 1
ATOM 726 N N . ILE A 1 94 ? 15.102 -5.864 -14.052 1.00 88.94 94 ILE A N 1
ATOM 727 C CA . ILE A 1 94 ? 16.374 -6.613 -14.101 1.00 88.94 94 ILE A CA 1
ATOM 728 C C . ILE A 1 94 ? 16.276 -7.780 -15.084 1.00 88.94 94 ILE A C 1
ATOM 730 O O . ILE A 1 94 ? 17.188 -7.981 -15.888 1.00 88.94 94 ILE A O 1
ATOM 734 N N . ILE A 1 95 ? 15.176 -8.538 -15.037 1.00 90.62 95 ILE A N 1
ATOM 735 C CA . ILE A 1 95 ? 14.944 -9.667 -15.949 1.00 90.62 95 ILE A CA 1
ATOM 736 C C . ILE A 1 95 ? 14.872 -9.160 -17.395 1.00 90.62 95 ILE A C 1
ATOM 738 O O . ILE A 1 95 ? 15.596 -9.657 -18.252 1.00 90.62 95 ILE A O 1
ATOM 742 N N . ALA A 1 96 ? 14.094 -8.105 -17.646 1.00 90.25 96 ALA A N 1
ATOM 743 C CA . ALA A 1 96 ? 13.968 -7.482 -18.961 1.00 90.25 96 ALA A CA 1
ATOM 744 C C . ALA A 1 96 ? 15.317 -6.994 -19.525 1.00 90.25 96 ALA A C 1
ATOM 746 O O . ALA A 1 96 ? 15.618 -7.218 -20.698 1.00 90.25 96 ALA A O 1
ATOM 747 N N . MET A 1 97 ? 16.156 -6.364 -18.696 1.00 87.25 97 MET A N 1
ATOM 748 C CA . MET A 1 97 ? 17.502 -5.945 -19.106 1.00 87.25 97 MET A CA 1
ATOM 749 C C . MET A 1 97 ? 18.425 -7.138 -19.372 1.00 87.25 97 MET A C 1
ATOM 751 O O . MET A 1 97 ? 19.213 -7.106 -20.315 1.00 87.25 97 MET A O 1
ATOM 755 N N . SER A 1 98 ? 18.302 -8.209 -18.584 1.00 88.62 98 SER A N 1
ATOM 756 C CA . SER A 1 98 ? 19.084 -9.441 -18.766 1.00 88.62 98 SER A CA 1
ATOM 757 C C . SER A 1 98 ? 18.731 -10.171 -20.065 1.00 88.62 98 SER A C 1
ATOM 759 O O . SER A 1 98 ? 19.590 -10.809 -20.665 1.00 88.62 98 SER A O 1
ATOM 761 N N . GLU A 1 99 ? 17.491 -10.033 -20.535 1.00 89.38 99 GLU A N 1
ATOM 762 C CA . GLU A 1 99 ? 17.036 -10.547 -21.832 1.00 89.38 99 GLU A CA 1
ATOM 763 C C . GLU A 1 99 ? 17.391 -9.627 -23.018 1.00 89.38 99 GLU A C 1
ATOM 765 O O . GLU A 1 99 ? 17.066 -9.933 -24.165 1.00 89.38 99 GLU A O 1
ATOM 770 N N . GLY A 1 100 ? 18.100 -8.520 -22.770 1.00 84.81 100 GLY A N 1
ATOM 771 C CA . GLY A 1 100 ? 18.645 -7.646 -23.811 1.00 84.81 100 GLY A CA 1
ATOM 772 C C . GLY A 1 100 ? 17.780 -6.435 -24.161 1.00 84.81 100 GLY A C 1
ATOM 773 O O . GLY A 1 100 ? 18.019 -5.792 -25.185 1.00 84.81 100 GLY A O 1
ATOM 774 N N . ILE A 1 101 ? 16.785 -6.088 -23.339 1.00 84.62 101 ILE A N 1
ATOM 775 C CA . ILE A 1 101 ? 16.029 -4.841 -23.516 1.00 84.62 101 ILE A CA 1
ATOM 776 C C . ILE A 1 101 ? 16.893 -3.668 -23.031 1.00 84.62 101 ILE A C 1
ATOM 778 O O . ILE A 1 101 ? 17.337 -3.682 -21.882 1.00 84.62 101 ILE A O 1
ATOM 782 N N . PRO A 1 102 ? 17.130 -2.637 -23.865 1.00 81.94 102 PRO A N 1
ATOM 783 C CA . PRO A 1 102 ? 17.946 -1.498 -23.465 1.00 81.94 102 PRO A CA 1
ATOM 784 C C . PRO A 1 102 ? 17.280 -0.721 -22.323 1.00 81.94 102 PRO A C 1
ATOM 786 O O . PRO A 1 102 ? 16.056 -0.579 -22.292 1.00 81.94 102 PRO A O 1
ATOM 789 N N . SER A 1 103 ? 18.098 -0.162 -21.428 1.00 78.38 103 SER A N 1
ATOM 790 C CA . SER A 1 103 ? 17.670 0.634 -20.264 1.00 78.38 103 SER A CA 1
ATOM 791 C C . SER A 1 103 ? 16.702 1.768 -20.628 1.00 78.38 103 SER A C 1
ATOM 793 O O . SER A 1 103 ? 15.762 2.037 -19.885 1.00 78.38 103 SER A O 1
ATOM 795 N N . SER A 1 104 ? 16.861 2.372 -21.810 1.00 78.56 104 SER A N 1
ATOM 796 C CA . SER A 1 104 ? 15.988 3.433 -22.334 1.00 78.56 104 SER A CA 1
ATOM 797 C C . SER A 1 104 ? 14.554 2.989 -22.652 1.00 78.56 104 SER A C 1
ATOM 799 O O . SER A 1 104 ? 13.667 3.830 -22.766 1.00 78.56 104 SER A O 1
ATOM 801 N N . GLN A 1 105 ? 14.306 1.683 -22.797 1.00 80.00 105 GLN A N 1
ATOM 802 C CA . GLN A 1 105 ? 12.976 1.115 -23.050 1.00 80.00 105 GLN A CA 1
ATOM 803 C C . GLN A 1 105 ? 12.345 0.488 -21.801 1.00 80.00 105 GLN A C 1
ATOM 805 O O . GLN A 1 105 ? 11.244 -0.067 -21.883 1.00 80.00 105 GLN A O 1
ATOM 810 N N . ILE A 1 106 ? 13.016 0.549 -20.650 1.00 83.38 106 ILE A N 1
ATOM 811 C CA . ILE A 1 106 ? 12.487 0.024 -19.395 1.00 83.38 106 ILE A CA 1
ATOM 812 C C . ILE A 1 106 ? 11.475 1.030 -18.839 1.00 83.38 106 ILE A C 1
ATOM 814 O O . ILE A 1 106 ? 11.807 2.033 -18.218 1.00 83.38 106 ILE A O 1
ATOM 818 N N . THR A 1 107 ? 10.200 0.754 -19.088 1.00 87.31 107 THR A N 1
ATOM 819 C CA . THR A 1 107 ? 9.054 1.501 -18.555 1.00 87.31 107 THR A CA 1
ATOM 820 C C . THR A 1 107 ? 8.025 0.495 -18.059 1.00 87.31 107 THR A C 1
ATOM 822 O O . THR A 1 107 ? 7.925 -0.595 -18.624 1.00 87.31 107 THR A O 1
ATOM 825 N N . VAL A 1 108 ? 7.234 0.844 -17.040 1.00 86.38 108 VAL A N 1
ATOM 826 C CA . VAL A 1 108 ? 6.237 -0.071 -16.451 1.00 86.38 108 VAL A CA 1
ATOM 827 C C . VAL A 1 108 ? 5.291 -0.644 -17.512 1.00 86.38 108 VAL A C 1
ATOM 829 O O . VAL A 1 108 ? 5.091 -1.854 -17.561 1.00 86.38 108 VAL A O 1
ATOM 832 N N . ASN A 1 109 ? 4.815 0.184 -18.444 1.00 88.75 109 ASN A N 1
ATOM 833 C CA . ASN A 1 109 ? 3.978 -0.264 -19.561 1.00 88.75 109 ASN A CA 1
ATOM 834 C C . ASN A 1 109 ? 4.672 -1.324 -20.446 1.00 88.75 109 ASN A C 1
ATOM 836 O O . ASN A 1 109 ? 4.085 -2.360 -20.763 1.00 88.75 109 ASN A O 1
ATOM 840 N N . ASN A 1 110 ? 5.948 -1.122 -20.785 1.00 87.19 110 ASN A N 1
ATOM 841 C CA . ASN A 1 110 ? 6.709 -2.086 -21.584 1.00 87.19 110 ASN A CA 1
ATOM 842 C C . ASN A 1 110 ? 6.935 -3.402 -20.831 1.00 87.19 110 ASN A C 1
ATOM 844 O O . ASN A 1 110 ? 6.913 -4.461 -21.455 1.00 87.19 110 ASN A O 1
ATOM 848 N N . LEU A 1 111 ? 7.107 -3.356 -19.506 1.00 87.12 111 LEU A N 1
ATOM 849 C CA . LEU A 1 111 ? 7.212 -4.562 -18.680 1.00 87.12 111 LEU A CA 1
ATOM 850 C C . LEU A 1 111 ? 5.903 -5.356 -18.661 1.00 87.12 111 LEU A C 1
ATOM 852 O O . LEU A 1 111 ? 5.944 -6.583 -18.706 1.00 87.12 111 LEU A O 1
ATOM 856 N N . VAL A 1 112 ? 4.755 -4.673 -18.652 1.00 89.69 112 VAL A N 1
ATOM 857 C CA . VAL A 1 112 ? 3.441 -5.324 -18.750 1.00 89.69 112 VAL A CA 1
ATOM 858 C C . VAL A 1 112 ? 3.228 -5.917 -20.140 1.00 89.69 112 VAL A C 1
ATOM 860 O O . VAL A 1 112 ? 2.926 -7.099 -20.273 1.00 89.69 112 VAL A O 1
ATOM 863 N N . THR A 1 113 ? 3.453 -5.127 -21.190 1.00 90.06 113 THR A N 1
ATOM 864 C CA . THR A 1 113 ? 3.233 -5.550 -22.582 1.00 90.06 113 THR A CA 1
ATOM 865 C C . THR A 1 113 ? 4.107 -6.743 -22.972 1.00 90.06 113 THR A C 1
ATOM 867 O O . THR A 1 113 ? 3.662 -7.626 -23.701 1.00 90.06 113 THR A O 1
ATOM 870 N N . LYS A 1 114 ? 5.348 -6.792 -22.475 1.00 87.56 114 LYS A N 1
ATOM 871 C CA . LYS A 1 114 ? 6.281 -7.897 -22.732 1.00 87.56 114 LYS A CA 1
ATOM 872 C C . LYS A 1 114 ? 6.117 -9.080 -21.767 1.00 87.56 114 LYS A C 1
ATOM 874 O O . LYS A 1 114 ? 6.815 -10.074 -21.920 1.00 87.56 114 LYS A O 1
ATOM 879 N N . GLY A 1 115 ? 5.196 -8.999 -20.804 1.00 89.44 115 GLY A N 1
ATOM 880 C CA . GLY A 1 115 ? 4.849 -10.108 -19.912 1.00 89.44 115 GLY A CA 1
ATOM 881 C C . GLY A 1 115 ? 5.773 -10.305 -18.707 1.00 89.44 115 GLY A C 1
ATOM 882 O O . GLY A 1 115 ? 5.644 -11.308 -18.012 1.00 89.44 115 GLY A O 1
ATOM 883 N N . TYR A 1 116 ? 6.671 -9.360 -18.412 1.00 89.81 116 TYR A N 1
ATOM 884 C CA . TYR A 1 116 ? 7.479 -9.392 -17.183 1.00 89.81 116 TYR A CA 1
ATOM 885 C C . TYR A 1 116 ? 6.674 -8.987 -15.944 1.00 89.81 116 TYR A C 1
ATOM 887 O O . TYR A 1 116 ? 7.064 -9.291 -14.816 1.00 89.81 116 TYR A O 1
ATOM 895 N N . LEU A 1 117 ? 5.558 -8.284 -16.146 1.00 92.44 117 LEU A N 1
ATOM 896 C CA . LEU A 1 117 ? 4.648 -7.854 -15.094 1.00 92.44 117 LEU A CA 1
ATOM 897 C C . LEU A 1 117 ? 3.201 -8.162 -15.495 1.00 92.44 117 LEU A C 1
ATOM 899 O O . LEU A 1 117 ? 2.788 -7.878 -16.613 1.00 92.44 117 LEU A O 1
ATOM 903 N N . ASN A 1 118 ? 2.409 -8.716 -14.577 1.00 89.94 118 ASN A N 1
ATOM 904 C CA . ASN A 1 118 ? 1.025 -9.115 -14.880 1.00 89.94 118 ASN A CA 1
ATOM 905 C C . ASN A 1 118 ? 0.073 -7.921 -15.051 1.00 89.94 118 ASN A C 1
ATOM 907 O O . ASN A 1 118 ? -0.912 -7.998 -15.779 1.00 89.94 118 ASN A O 1
ATOM 911 N N . SER A 1 119 ? 0.338 -6.829 -14.339 1.00 88.12 119 SER A N 1
ATOM 912 C CA . SER A 1 119 ? -0.472 -5.612 -14.356 1.00 88.12 119 SER A CA 1
ATOM 913 C C . SER A 1 119 ? 0.342 -4.454 -13.807 1.00 88.12 119 SER A C 1
ATOM 915 O O . SER A 1 119 ? 1.188 -4.672 -12.942 1.00 88.12 119 SER A O 1
ATOM 917 N N . GLU A 1 120 ? 0.039 -3.232 -14.233 1.00 87.31 120 GLU A N 1
ATOM 918 C CA . GLU A 1 120 ? 0.632 -2.025 -13.661 1.00 87.31 120 GLU A CA 1
ATOM 919 C C . GLU A 1 120 ? 0.090 -1.787 -12.238 1.00 87.31 120 GLU A C 1
ATOM 921 O O . GLU A 1 120 ? -1.103 -1.507 -12.072 1.00 87.31 120 GLU A O 1
ATOM 926 N N . PRO A 1 121 ? 0.919 -1.942 -11.186 1.00 88.44 121 PRO A N 1
ATOM 927 C CA . PRO A 1 121 ? 0.485 -1.663 -9.828 1.00 88.44 121 PRO A CA 1
ATOM 928 C C . PRO A 1 121 ? 0.329 -0.152 -9.642 1.00 88.44 121 PRO A C 1
ATOM 930 O O . PRO A 1 121 ? 1.100 0.638 -10.183 1.00 88.44 121 PRO A O 1
ATOM 933 N N . LYS A 1 122 ? -0.646 0.251 -8.826 1.00 90.69 122 LYS A N 1
ATOM 934 C CA . LYS A 1 122 ? -0.845 1.653 -8.448 1.00 90.69 122 LYS A CA 1
ATOM 935 C C . LYS A 1 122 ? -0.336 1.903 -7.030 1.00 90.69 122 LYS A C 1
ATOM 937 O O . LYS A 1 122 ? -0.610 1.067 -6.161 1.00 90.69 122 LYS A O 1
ATOM 942 N N . PRO A 1 123 ? 0.372 3.019 -6.786 1.00 91.00 123 PRO A N 1
ATOM 943 C CA . PRO A 1 123 ? 0.732 3.433 -5.438 1.00 91.00 123 PRO A CA 1
ATOM 944 C C . PRO A 1 123 ? -0.511 3.595 -4.555 1.00 91.00 123 PRO A C 1
ATOM 946 O O . PRO A 1 123 ? -1.539 4.105 -4.999 1.00 91.00 123 PRO A O 1
ATOM 949 N N . GLN A 1 124 ? -0.431 3.139 -3.307 1.00 90.75 124 GLN A N 1
ATOM 950 C CA . GLN A 1 124 ? -1.515 3.241 -2.327 1.00 90.75 124 GLN A CA 1
ATOM 951 C C . GLN A 1 124 ? -1.194 4.212 -1.191 1.00 90.75 124 GLN A C 1
ATOM 953 O O . GLN A 1 124 ? -2.111 4.718 -0.544 1.00 90.75 124 GLN A O 1
ATOM 958 N N . SER A 1 125 ? 0.087 4.457 -0.899 1.00 88.12 125 SER A N 1
ATOM 959 C CA . SER A 1 125 ? 0.506 5.371 0.166 1.00 88.12 125 SER A CA 1
ATOM 960 C C . SER A 1 125 ? 0.542 6.831 -0.270 1.00 88.12 125 SER A C 1
ATOM 962 O O . SER A 1 125 ? 0.515 7.706 0.597 1.00 88.12 125 SER A O 1
ATOM 964 N N . ILE A 1 126 ? 0.690 7.094 -1.565 1.00 86.12 126 ILE A N 1
ATOM 965 C CA . ILE A 1 126 ? 0.825 8.434 -2.139 1.00 86.12 126 ILE A CA 1
ATOM 966 C C . ILE A 1 126 ? -0.168 8.538 -3.285 1.00 86.12 126 ILE A C 1
ATOM 968 O O . ILE A 1 126 ? -0.362 7.572 -4.021 1.00 86.12 126 ILE A O 1
ATOM 972 N N . ASP A 1 127 ? -0.768 9.714 -3.433 1.00 84.81 127 ASP A N 1
ATOM 973 C CA . ASP A 1 127 ? -1.588 10.040 -4.591 1.00 84.81 127 ASP A CA 1
ATOM 974 C C . ASP A 1 127 ? -0.677 10.287 -5.802 1.00 84.81 127 ASP A C 1
ATOM 976 O O . ASP A 1 127 ? -0.184 11.390 -6.032 1.00 84.81 127 ASP A O 1
ATOM 980 N N . ALA A 1 128 ? -0.341 9.205 -6.499 1.00 83.50 128 ALA A N 1
ATOM 981 C CA . ALA A 1 128 ? 0.483 9.210 -7.696 1.00 83.50 128 ALA A CA 1
ATOM 982 C C . ALA A 1 128 ? -0.174 8.328 -8.761 1.00 83.50 128 ALA A C 1
ATOM 984 O O . ALA A 1 128 ? -0.717 7.265 -8.456 1.00 83.50 128 ALA A O 1
ATOM 985 N N . GLU A 1 129 ? -0.097 8.757 -10.022 1.00 81.56 129 GLU A N 1
ATOM 986 C CA . GLU A 1 129 ? -0.770 8.069 -11.132 1.00 81.56 129 GLU A CA 1
ATOM 987 C C . GLU A 1 129 ? -0.200 6.665 -11.401 1.00 81.56 129 GLU A C 1
ATOM 989 O O . GLU A 1 129 ? -0.933 5.772 -11.831 1.00 81.56 129 GLU A O 1
ATOM 994 N N . GLY A 1 130 ? 1.082 6.445 -11.091 1.00 86.69 130 GLY A N 1
ATOM 995 C CA . GLY A 1 130 ? 1.773 5.176 -11.294 1.00 86.69 130 GLY A CA 1
ATOM 996 C C . GLY A 1 130 ? 3.203 5.181 -10.753 1.00 86.69 130 GLY A C 1
ATOM 997 O O . GLY A 1 130 ? 3.654 6.149 -10.132 1.00 86.69 130 GLY A O 1
ATOM 998 N N . PHE A 1 131 ? 3.918 4.080 -10.988 1.00 90.00 131 PHE A N 1
ATOM 999 C CA . PHE A 1 131 ? 5.343 3.972 -10.675 1.00 90.00 131 PHE A CA 1
ATOM 1000 C C . PHE A 1 131 ? 6.195 4.383 -11.880 1.00 90.00 131 PHE A C 1
ATOM 1002 O O . PHE A 1 131 ? 5.900 4.019 -13.015 1.00 90.00 131 PHE A O 1
ATOM 1009 N N . VAL A 1 132 ? 7.291 5.094 -11.627 1.00 88.81 132 VAL A N 1
ATOM 1010 C CA . VAL A 1 132 ? 8.266 5.496 -12.650 1.00 88.81 132 VAL A CA 1
ATOM 1011 C C . VAL A 1 132 ? 9.581 4.777 -12.388 1.00 88.81 132 VAL A C 1
ATOM 1013 O O . VAL A 1 132 ? 10.053 4.735 -11.251 1.00 88.81 132 VAL A O 1
ATOM 1016 N N . ILE A 1 133 ? 10.162 4.198 -13.438 1.00 87.75 133 ILE A N 1
ATOM 1017 C CA . ILE A 1 133 ? 11.455 3.514 -13.377 1.00 87.75 133 ILE A CA 1
ATOM 1018 C C . ILE A 1 133 ? 12.509 4.455 -13.947 1.00 87.75 133 ILE A C 1
ATOM 1020 O O . ILE A 1 133 ? 12.386 4.912 -15.080 1.00 87.75 133 ILE A O 1
ATOM 1024 N N . GLU A 1 134 ? 13.552 4.714 -13.170 1.00 85.69 134 GLU A N 1
ATOM 1025 C CA . GLU A 1 134 ? 14.746 5.423 -13.610 1.00 85.69 134 GLU A CA 1
ATOM 1026 C C . GLU A 1 134 ? 15.925 4.453 -13.575 1.00 85.69 134 GLU A C 1
ATOM 1028 O O . GLU A 1 134 ? 16.199 3.811 -12.556 1.00 85.69 134 GLU A O 1
ATOM 1033 N N . THR A 1 135 ? 16.620 4.346 -14.703 1.00 78.50 135 THR A N 1
ATOM 1034 C CA . THR A 1 135 ? 17.812 3.507 -14.840 1.00 78.50 135 THR A CA 1
ATOM 1035 C C . THR A 1 135 ? 18.977 4.422 -15.184 1.00 78.50 135 THR A C 1
ATOM 1037 O O . THR A 1 135 ? 18.890 5.165 -16.157 1.00 78.50 135 THR A O 1
ATOM 1040 N N . ASN A 1 136 ? 20.058 4.380 -14.403 1.00 74.38 136 ASN A N 1
ATOM 1041 C CA . ASN A 1 136 ? 21.301 5.043 -14.806 1.00 74.38 136 ASN A CA 1
ATOM 1042 C C . ASN A 1 136 ? 21.957 4.231 -15.932 1.00 74.38 136 ASN A C 1
ATOM 1044 O O . ASN A 1 136 ? 21.855 3.001 -15.935 1.00 74.38 136 ASN A O 1
ATOM 1048 N N . ASP A 1 137 ? 22.640 4.906 -16.859 1.00 63.03 137 ASP A N 1
ATOM 1049 C CA . ASP A 1 137 ? 23.195 4.336 -18.102 1.00 63.03 137 ASP A CA 1
ATOM 1050 C C . ASP A 1 137 ? 24.114 3.110 -17.904 1.00 63.03 137 ASP A C 1
ATOM 1052 O O . ASP A 1 137 ? 24.318 2.329 -18.830 1.00 63.03 137 ASP A O 1
ATOM 1056 N N . ASP A 1 138 ? 24.588 2.866 -16.680 1.00 61.59 138 ASP A N 1
ATOM 1057 C CA . ASP A 1 138 ? 25.387 1.696 -16.301 1.00 61.59 138 ASP A CA 1
ATOM 1058 C C . ASP A 1 138 ? 24.574 0.397 -16.105 1.00 61.59 138 ASP A C 1
ATOM 1060 O O . ASP A 1 138 ? 25.149 -0.645 -15.784 1.00 61.59 138 ASP A O 1
ATOM 1064 N N . GLY A 1 139 ? 23.236 0.437 -16.193 1.00 58.19 139 GLY A N 1
ATOM 1065 C CA . GLY A 1 139 ? 22.343 -0.731 -16.051 1.00 58.19 139 GLY A CA 1
ATOM 1066 C C . GLY A 1 139 ? 22.362 -1.409 -14.670 1.00 58.19 139 GLY A C 1
ATOM 1067 O O . GLY A 1 139 ? 21.698 -2.421 -14.457 1.00 58.19 139 GLY A O 1
ATOM 1068 N N . LYS A 1 140 ? 23.131 -0.860 -13.721 1.00 64.19 140 LYS A N 1
ATOM 1069 C CA . LYS A 1 140 ? 23.439 -1.483 -12.425 1.00 64.19 140 LYS A CA 1
ATOM 1070 C C . LYS A 1 140 ? 22.584 -0.966 -11.270 1.00 64.19 140 LYS A C 1
ATOM 1072 O O . LYS A 1 140 ? 22.426 -1.667 -10.277 1.00 64.19 140 LYS A O 1
ATOM 1077 N N . ASN A 1 141 ? 22.036 0.242 -11.403 1.00 77.38 141 ASN A N 1
ATOM 1078 C CA . ASN A 1 141 ? 21.220 0.893 -10.380 1.00 77.38 141 ASN A CA 1
ATOM 1079 C C . ASN A 1 141 ? 19.833 1.197 -10.954 1.00 77.38 141 ASN A C 1
ATOM 1081 O O . ASN A 1 141 ? 19.694 2.070 -11.812 1.00 77.38 141 ASN A O 1
ATOM 1085 N N . ILE A 1 142 ? 18.825 0.468 -10.475 1.00 84.94 142 ILE A N 1
ATOM 1086 C CA . ILE A 1 142 ? 17.415 0.700 -10.802 1.00 84.94 142 ILE A CA 1
ATOM 1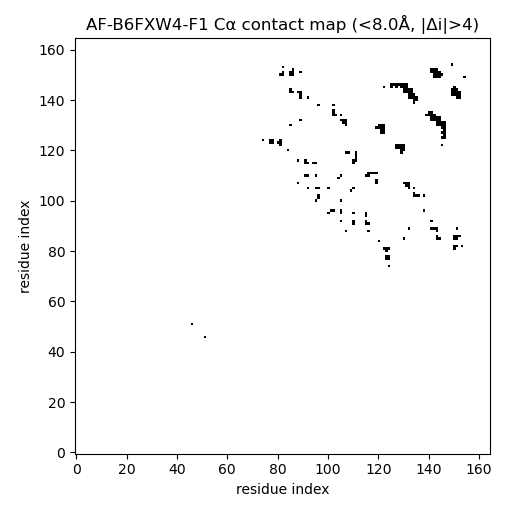087 C C . ILE A 1 142 ? 16.788 1.453 -9.643 1.00 84.94 142 ILE A C 1
ATOM 1089 O O . ILE A 1 142 ? 16.841 0.994 -8.501 1.00 84.94 142 ILE A O 1
ATOM 1093 N N . THR A 1 143 ? 16.162 2.580 -9.955 1.00 87.38 143 THR A N 1
ATOM 1094 C CA . THR A 1 143 ? 15.370 3.346 -8.999 1.00 87.38 143 THR A CA 1
ATOM 1095 C C . THR A 1 143 ? 13.912 3.284 -9.419 1.00 87.38 143 THR A C 1
ATOM 1097 O O . THR A 1 143 ? 13.584 3.570 -10.567 1.00 87.38 143 THR A O 1
ATOM 1100 N N . VAL A 1 144 ? 13.021 2.914 -8.500 1.00 88.62 144 VAL A N 1
ATOM 1101 C CA . VAL A 1 144 ? 11.572 2.957 -8.746 1.00 88.62 144 VAL A CA 1
ATOM 1102 C C . VAL A 1 144 ? 10.962 4.006 -7.833 1.00 88.62 144 VAL A C 1
ATOM 1104 O O . VAL A 1 144 ? 11.119 3.938 -6.611 1.00 88.62 144 VAL A O 1
ATOM 1107 N N . LYS A 1 145 ? 10.274 4.982 -8.424 1.00 89.12 145 LYS A N 1
ATOM 1108 C CA . LYS A 1 145 ? 9.634 6.100 -7.726 1.00 89.12 145 LYS A CA 1
ATOM 1109 C C . LYS A 1 145 ? 8.116 6.009 -7.812 1.00 89.12 145 LYS A C 1
ATOM 1111 O O . LYS A 1 145 ? 7.575 5.520 -8.800 1.00 89.12 145 LYS A O 1
ATOM 1116 N N . ALA A 1 146 ? 7.442 6.517 -6.787 1.00 87.38 146 ALA A N 1
ATOM 1117 C CA . ALA A 1 146 ? 6.016 6.826 -6.806 1.00 87.38 146 ALA A CA 1
ATOM 1118 C C . ALA A 1 146 ? 5.856 8.325 -6.514 1.00 87.38 146 ALA A C 1
ATOM 1120 O O . ALA A 1 146 ? 6.110 8.778 -5.392 1.00 87.38 146 ALA A O 1
ATOM 1121 N N . GLY A 1 147 ? 5.510 9.103 -7.543 1.00 86.00 147 GLY A N 1
ATOM 1122 C CA . GLY A 1 147 ? 5.629 10.563 -7.497 1.00 86.00 147 GLY A CA 1
ATOM 1123 C C . GLY A 1 147 ? 7.082 10.983 -7.241 1.00 86.00 147 GLY A C 1
ATOM 1124 O O . GLY A 1 147 ? 7.994 10.526 -7.925 1.00 86.00 147 GLY A O 1
ATOM 1125 N N . GLU A 1 148 ? 7.310 11.807 -6.218 1.00 83.00 148 GLU A N 1
ATOM 1126 C CA . GLU A 1 148 ? 8.653 12.271 -5.827 1.00 83.00 148 GLU A CA 1
ATOM 1127 C C . GLU A 1 148 ? 9.410 11.292 -4.907 1.00 83.00 148 GLU A C 1
ATOM 1129 O O . GLU A 1 148 ? 10.604 11.463 -4.658 1.00 83.00 148 GLU A O 1
ATOM 1134 N N . ASN A 1 149 ? 8.745 10.251 -4.392 1.00 86.31 149 ASN A N 1
ATOM 1135 C CA . ASN A 1 149 ? 9.318 9.370 -3.374 1.00 86.31 149 ASN A CA 1
ATOM 1136 C C . ASN A 1 149 ? 9.969 8.129 -3.989 1.00 86.31 149 ASN A C 1
ATOM 1138 O O . ASN A 1 149 ? 9.338 7.391 -4.748 1.00 86.31 149 ASN A O 1
ATOM 1142 N N . ILE A 1 150 ? 11.218 7.857 -3.601 1.00 87.06 150 ILE A N 1
ATOM 1143 C CA . ILE A 1 150 ? 11.935 6.633 -3.974 1.00 87.06 150 ILE A CA 1
ATOM 1144 C C . ILE A 1 150 ? 11.380 5.461 -3.158 1.00 87.06 150 ILE A C 1
ATOM 1146 O O . ILE A 1 150 ? 11.463 5.442 -1.929 1.00 87.06 150 ILE A O 1
ATOM 1150 N N . MET A 1 151 ? 10.822 4.477 -3.859 1.00 88.75 151 MET A N 1
ATOM 1151 C CA . MET A 1 151 ? 10.269 3.249 -3.283 1.00 88.75 151 MET A CA 1
ATOM 1152 C C . MET A 1 151 ? 11.229 2.067 -3.432 1.00 88.75 151 MET A C 1
ATOM 1154 O O . MET A 1 151 ? 11.216 1.147 -2.618 1.00 88.75 151 MET A O 1
ATOM 1158 N N . TYR A 1 152 ? 12.093 2.094 -4.444 1.00 88.12 152 TYR A N 1
ATOM 1159 C CA . TYR A 1 152 ? 13.163 1.118 -4.595 1.00 88.12 152 TYR A CA 1
ATOM 1160 C C . TYR A 1 152 ? 14.479 1.810 -4.973 1.00 88.12 152 TYR A C 1
ATOM 1162 O O . TYR A 1 152 ? 14.452 2.633 -5.890 1.00 88.12 152 TYR A O 1
ATOM 1170 N N . PRO A 1 153 ? 15.611 1.469 -4.327 1.00 85.12 153 PRO A N 1
ATOM 1171 C CA . PRO A 1 153 ? 15.724 0.554 -3.185 1.00 85.12 153 PRO A CA 1
ATOM 1172 C C . PRO A 1 153 ? 15.031 1.118 -1.934 1.00 85.12 153 PRO A C 1
ATOM 1174 O O . PRO A 1 153 ? 14.957 2.332 -1.749 1.00 85.12 153 PRO A O 1
ATOM 1177 N N . LYS A 1 154 ? 14.485 0.234 -1.083 1.00 84.69 154 LYS A N 1
ATOM 1178 C CA . LYS A 1 154 ? 13.807 0.657 0.151 1.00 84.69 154 LYS A CA 1
ATOM 1179 C C . LYS A 1 154 ? 14.819 1.414 1.023 1.00 84.69 154 LYS A C 1
ATOM 1181 O O . LYS A 1 154 ? 15.850 0.825 1.351 1.00 84.69 154 LYS A O 1
ATOM 1186 N N . PRO A 1 155 ? 14.552 2.674 1.410 1.00 75.19 155 PRO A N 1
ATOM 1187 C CA . PRO A 1 155 ? 15.470 3.412 2.264 1.00 75.19 155 PRO A CA 1
ATOM 1188 C C . PRO A 1 155 ? 15.627 2.673 3.594 1.00 75.19 155 PRO A C 1
ATOM 1190 O O . PRO A 1 155 ? 14.644 2.195 4.170 1.00 75.19 155 PRO A O 1
ATOM 1193 N N . GLU A 1 156 ? 16.864 2.560 4.076 1.00 67.75 156 GLU A N 1
ATOM 1194 C CA . GLU A 1 156 ? 17.142 1.939 5.366 1.00 67.75 156 GLU A CA 1
ATOM 1195 C C . GLU A 1 156 ? 16.389 2.696 6.463 1.00 67.75 156 GLU A C 1
ATOM 1197 O O . GLU A 1 156 ? 16.587 3.895 6.684 1.00 67.75 156 GLU A O 1
ATOM 1202 N N . THR A 1 157 ? 15.497 2.000 7.164 1.00 66.75 157 THR A N 1
ATOM 1203 C CA . THR A 1 157 ? 14.873 2.544 8.364 1.00 66.75 157 THR A CA 1
ATOM 1204 C C . THR A 1 157 ? 15.958 2.635 9.425 1.00 66.75 157 THR A C 1
ATOM 1206 O O . THR A 1 157 ? 16.350 1.607 9.980 1.00 66.75 157 THR A O 1
ATOM 1209 N N . LYS A 1 158 ? 16.457 3.843 9.715 1.00 53.56 158 LYS A N 1
ATOM 1210 C CA . LYS A 1 158 ? 17.266 4.057 10.918 1.00 53.56 158 LYS A CA 1
ATOM 1211 C C . LYS A 1 158 ? 16.438 3.549 12.096 1.00 53.56 158 LYS A C 1
ATOM 1213 O O . LYS A 1 158 ? 15.341 4.057 12.323 1.00 53.56 158 LYS A O 1
ATOM 1218 N N . ILE A 1 159 ? 16.912 2.502 12.774 1.00 56.91 159 ILE A N 1
ATOM 1219 C CA . ILE A 1 159 ? 16.294 2.035 14.014 1.00 56.91 159 ILE A CA 1
ATOM 1220 C C . ILE A 1 159 ? 16.490 3.176 15.004 1.00 56.91 159 ILE A C 1
ATOM 1222 O O . ILE A 1 159 ? 17.579 3.372 15.542 1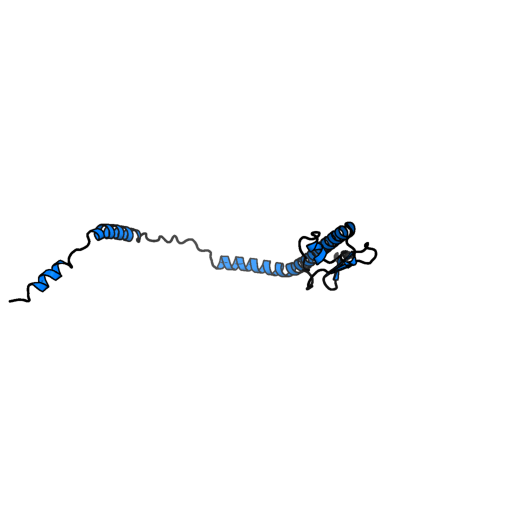.00 56.91 159 ILE A O 1
ATOM 1226 N N . ASP A 1 160 ? 15.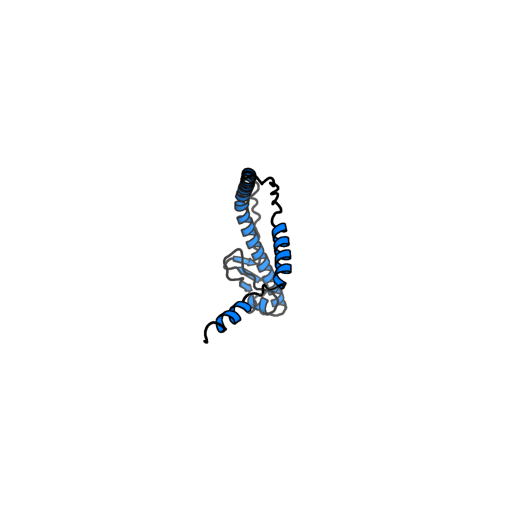457 3.991 15.157 1.00 55.25 160 ASP A N 1
ATOM 1227 C CA . ASP A 1 160 ? 15.426 5.003 16.185 1.00 55.25 160 ASP A CA 1
ATOM 1228 C C . ASP A 1 160 ? 15.275 4.272 17.522 1.00 55.25 160 ASP A C 1
ATOM 1230 O O . ASP A 1 160 ? 14.195 3.803 17.881 1.00 55.25 160 ASP A O 1
ATOM 1234 N N . ASN A 1 161 ? 16.387 4.129 18.244 1.00 57.94 161 ASN A N 1
ATOM 1235 C CA . ASN A 1 161 ? 16.422 3.558 19.590 1.00 57.94 161 ASN A CA 1
ATOM 1236 C C . ASN A 1 161 ? 15.690 4.446 20.628 1.00 57.94 161 ASN A C 1
ATOM 1238 O O . ASN A 1 161 ? 15.795 4.181 21.821 1.00 57.94 161 ASN A O 1
ATOM 1242 N N . SER A 1 162 ? 14.930 5.466 20.206 1.00 54.38 162 SER A N 1
ATOM 1243 C CA . SER A 1 162 ? 14.205 6.406 21.077 1.00 54.38 162 SER A CA 1
ATOM 1244 C C . SER A 1 162 ? 12.838 5.921 21.574 1.00 54.38 162 SER A C 1
ATOM 1246 O O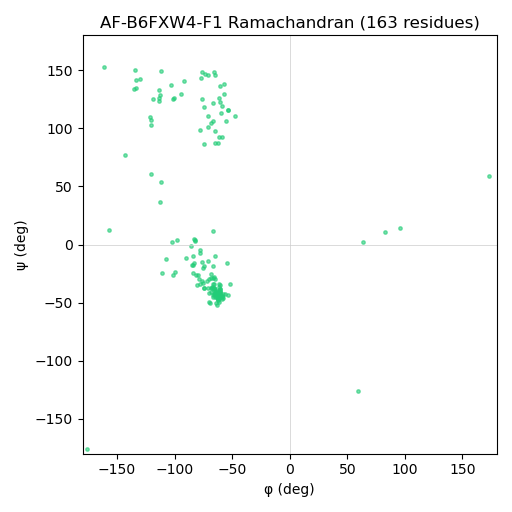 . SER A 1 162 ? 12.132 6.678 22.232 1.00 54.38 162 SER A O 1
ATOM 1248 N N . VAL A 1 163 ? 12.429 4.679 21.290 1.00 57.12 163 VAL A N 1
ATOM 1249 C CA . VAL A 1 163 ? 11.200 4.082 21.861 1.00 57.12 163 VAL A CA 1
ATOM 1250 C C . VAL A 1 163 ? 11.562 2.945 22.822 1.00 57.12 163 VAL A C 1
ATOM 1252 O O . VAL A 1 163 ? 11.122 1.804 22.689 1.00 57.12 163 VAL A O 1
ATOM 1255 N N . LYS A 1 164 ? 12.427 3.255 23.785 1.00 46.31 164 LYS A N 1
ATOM 1256 C CA . LYS A 1 164 ? 12.565 2.533 25.052 1.00 46.31 164 LYS A CA 1
ATOM 1257 C C . LYS A 1 164 ? 12.858 3.565 26.133 1.00 46.31 164 LYS A C 1
ATOM 1259 O O . LYS A 1 164 ? 14.002 3.702 26.535 1.00 46.31 164 LYS A O 1
ATOM 1264 N N . GLU A 1 165 ? 11.828 4.282 26.558 1.00 39.75 165 GLU A N 1
ATOM 1265 C CA . GLU A 1 165 ? 11.706 4.873 27.897 1.00 39.75 165 GLU A CA 1
ATOM 1266 C C . GLU A 1 165 ? 10.238 5.222 28.160 1.00 39.75 165 GLU A C 1
ATOM 1268 O O . GLU A 1 165 ? 9.578 5.758 27.238 1.00 39.75 165 GLU A O 1
#

Secondary structure (DSSP, 8-state):
--SSSHHHHHTTSS----TTHHHHHHHHHHHHTTTT---------PPPHHHHHHHHHHHHHHHHHHHHHHHHHHHHHHHHHHHHHHHHHHHHHHHHHHTT--GGG--HHHHHHTTSSSS-PPPSSS--SSEEEEE-TTSS-EEEEETTEEEESPPP----TTS--

Solvent-accessible surface area (backbone atoms only — not comparable to full-atom values): 10102 Å² total; per-residue (Å²): 142,91,81,72,71,68,69,62,61,61,65,64,73,77,71,70,82,67,77,74,49,56,65,47,51,53,51,49,51,54,54,61,64,61,73,69,65,76,80,78,73,73,80,67,87,69,84,52,71,68,61,53,50,55,50,54,51,54,51,48,60,54,47,60,60,48,54,74,53,46,58,60,54,50,50,52,48,26,43,50,50,36,34,51,50,26,47,50,51,49,52,30,48,52,52,45,43,73,75,65,47,58,68,93,64,55,38,60,67,50,34,32,76,73,65,60,31,97,63,86,68,63,48,67,64,50,102,34,96,39,61,46,59,46,61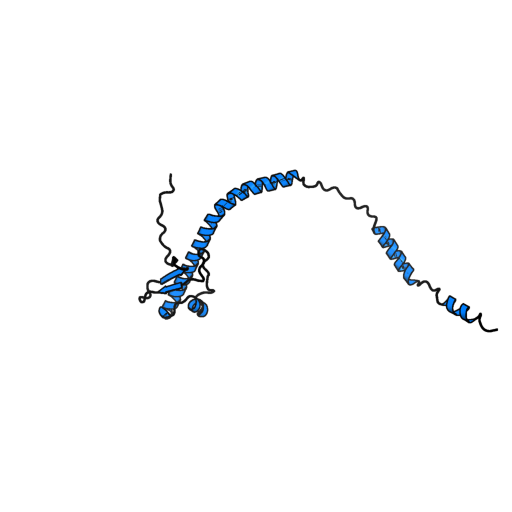,50,95,80,76,78,53,67,36,23,25,48,67,94,44,70,29,18,69,68,73,81,77,76,81,70,79,82,84,76,127

InterPro domains:
  IPR012902 Prokaryotic N-terminal methylation site [PF07963] (42-66)
  IPR012902 Prokaryotic N-terminal methylation site [TIGR02532] (46-67)
  IPR045584 Pilin-like [SSF54523] (47-102)

Sequence (165 aa):
MTNKKYYCSIRRLIKSPDKNQEGLNMKFNKILSISNEEIKTNKRPGFTLVEMIIVVTILGILASVAIVKYGKVESNAKKNIDYTNASN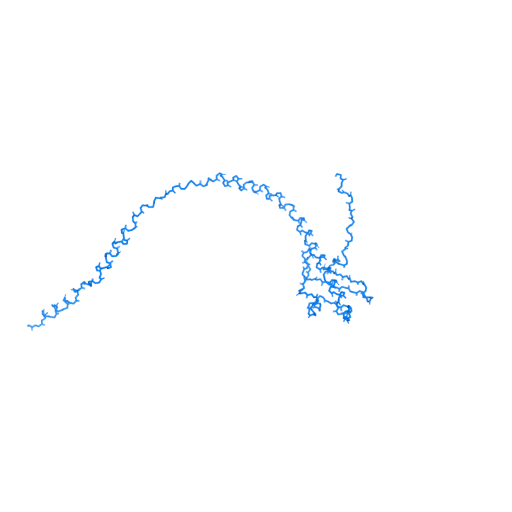IASAAIIAMSEGIPSSQITVNNLVTKGYLNSEPKPQSIDAEGFVIETNDDGKNITVKAGENIMYPKPETKIDNSVKE

Organism: Peptacetobacter hiranonis (strain DSM 13275 / JCM 10541 / KCTC 15199 / TO-931) (NCBI:txid500633)

Foldseek 3Di:
DPDPVPVVVVVVVVPDDDPVCVVVVVVVVVVVVVVPPPPPPPVDPDDDPVNVVVVVVVVVVVVVVVVVVVVVVVLVVLLVVLLVLQVLLVVLLLVCVVVPDAQVQSFLVSSCVVVSDVDFDARDNDPAPGKGWDADNVNPDIWIDGVPDTSPPPPDDPPPPPPPD

Mean predicted aligned error: 16.2 Å

pLDDT: mean 77.6, std 16.4, range [39.75, 97.38]

Radius of gyration: 41.03 Å; Cα contacts (8 Å, |Δi|>4): 128; chains: 1; bounding box: 128×42×60 Å